Protein AF-A0A954YN14-F1 (afdb_monomer_lite)

Sequence (108 aa):
FQQIVSAAEYSDDAGQLVYRVVARGEVEKLPIEWRYYLIASPNGRRTALAFTVEGELAERLGNADRELVATVVLLEPELADEKTKPAREKDAVQKPTTGAKPGSILVK

Secondary structure (DSSP, 8-state):
--EEEEEEEEE-TTS-EEEEEEEEEEETTEEEEEEEEEEE-TTS-EEEEEEEEEHHHHHHHTTHHHHHHHT---PPP----TT------S---PPPP-----------

pLDDT: mean 80.81, std 23.49, range [34.0, 98.69]

Radius of gyration: 31.4 Å; chains: 1; bounding box: 54×92×52 Å

Foldseek 3Di:
DPDWPDWDWDAAPLRWIKIWTWDWDDDPNFIKIKIKIWTADPVGDIDIDIDIDGPVCVVVCPCVVVVVVNPDDDDDPPPPPPPPDPDPDPDDDDDDDDDDDDDDDDDD

Structure (mmCIF, N/CA/C/O backbone):
data_AF-A0A954YN14-F1
#
_entry.id   AF-A0A954YN14-F1
#
loop_
_atom_site.group_PDB
_atom_site.id
_atom_site.type_symbol
_atom_site.label_atom_id
_atom_site.label_alt_id
_atom_site.label_comp_id
_atom_site.label_asym_id
_atom_site.label_entity_id
_atom_site.label_seq_id
_atom_site.pdbx_PDB_ins_code
_atom_site.Cartn_x
_atom_site.Cartn_y
_atom_site.Cartn_z
_atom_site.occupancy
_atom_site.B_iso_or_equiv
_atom_site.auth_seq_id
_atom_site.auth_comp_id
_atom_site.auth_asym_id
_atom_site.auth_atom_id
_atom_site.pdbx_PDB_model_num
ATOM 1 N N . PHE A 1 1 ? 1.242 4.816 12.740 1.00 79.69 1 PHE A N 1
ATOM 2 C CA . PHE A 1 1 ? 0.868 3.387 12.732 1.00 79.69 1 PHE A CA 1
ATOM 3 C C . PHE A 1 1 ? 1.492 2.703 13.941 1.00 79.69 1 PHE A C 1
ATOM 5 O O . PHE A 1 1 ? 2.448 3.239 14.487 1.00 79.69 1 PHE A O 1
ATOM 12 N N . GLN A 1 2 ? 0.947 1.569 14.372 1.00 90.94 2 GLN A N 1
ATOM 13 C CA . GLN A 1 2 ? 1.444 0.808 15.525 1.00 90.94 2 GLN A CA 1
ATOM 14 C C . GLN A 1 2 ? 2.181 -0.462 15.087 1.00 90.94 2 GLN A C 1
ATOM 16 O O . GLN A 1 2 ? 3.204 -0.813 15.664 1.00 90.94 2 GLN A O 1
ATOM 21 N N . GLN A 1 3 ? 1.697 -1.123 14.032 1.00 96.44 3 GLN A N 1
ATOM 22 C CA . GLN A 1 3 ? 2.249 -2.387 13.555 1.00 96.44 3 GLN A CA 1
ATOM 23 C C . GLN A 1 3 ? 2.334 -2.413 12.028 1.00 96.44 3 GLN A C 1
ATOM 25 O O . GLN A 1 3 ? 1.416 -1.964 11.344 1.00 96.44 3 GLN A O 1
ATOM 30 N N . ILE A 1 4 ? 3.410 -2.998 11.497 1.00 97.69 4 ILE A N 1
ATOM 31 C CA . ILE A 1 4 ? 3.477 -3.446 10.102 1.00 97.69 4 ILE A CA 1
ATOM 32 C C . ILE A 1 4 ? 2.921 -4.869 10.041 1.00 97.69 4 ILE A C 1
ATOM 34 O O . ILE A 1 4 ? 3.395 -5.760 10.742 1.00 97.69 4 ILE A O 1
ATOM 38 N N . VAL A 1 5 ? 1.900 -5.067 9.215 1.00 96.75 5 VAL A N 1
ATOM 39 C CA . VAL A 1 5 ? 1.216 -6.354 9.033 1.00 96.75 5 VAL A CA 1
ATOM 40 C C . VAL A 1 5 ? 1.866 -7.157 7.915 1.00 96.75 5 VAL A C 1
ATOM 42 O O . VAL A 1 5 ? 2.023 -8.367 8.025 1.00 96.75 5 VAL A O 1
ATOM 45 N N . SER A 1 6 ? 2.253 -6.487 6.829 1.00 97.38 6 SER A N 1
ATOM 46 C CA . SER A 1 6 ? 2.927 -7.131 5.704 1.00 97.38 6 SER A CA 1
ATOM 47 C C . SER A 1 6 ? 3.784 -6.131 4.946 1.00 97.38 6 SER A C 1
ATOM 49 O O . SER A 1 6 ? 3.383 -4.975 4.799 1.00 97.38 6 SER A O 1
ATOM 51 N N . ALA A 1 7 ? 4.898 -6.601 4.399 1.00 98.25 7 ALA A N 1
ATOM 52 C CA . ALA A 1 7 ? 5.676 -5.894 3.395 1.00 98.25 7 ALA A CA 1
ATOM 53 C C . ALA A 1 7 ? 5.926 -6.836 2.212 1.00 98.25 7 ALA A C 1
ATOM 55 O O . ALA A 1 7 ? 6.110 -8.037 2.412 1.00 98.25 7 ALA A O 1
ATOM 56 N N . ALA A 1 8 ? 5.890 -6.304 0.997 1.00 97.94 8 ALA A N 1
ATOM 57 C CA . ALA A 1 8 ? 6.142 -7.053 -0.224 1.00 97.94 8 ALA A CA 1
ATOM 58 C C . ALA A 1 8 ? 6.870 -6.182 -1.248 1.00 97.94 8 ALA A C 1
ATOM 60 O O . ALA A 1 8 ? 6.707 -4.961 -1.266 1.00 97.94 8 ALA A O 1
ATOM 61 N N . GLU A 1 9 ? 7.626 -6.840 -2.115 1.00 98.19 9 GLU A N 1
ATOM 62 C CA . GLU A 1 9 ? 8.305 -6.260 -3.267 1.00 98.19 9 GLU A CA 1
ATOM 63 C C . GLU A 1 9 ? 8.010 -7.145 -4.478 1.00 98.19 9 GLU A C 1
ATOM 65 O O . GLU A 1 9 ? 8.044 -8.373 -4.364 1.00 98.19 9 GLU A O 1
ATOM 70 N N . TYR A 1 10 ? 7.667 -6.535 -5.609 1.00 97.88 10 TYR A N 1
ATOM 71 C CA . TYR A 1 10 ? 7.429 -7.236 -6.867 1.00 97.88 10 TYR A CA 1
ATOM 72 C C . TYR A 1 10 ? 7.598 -6.296 -8.060 1.00 97.88 10 TYR A C 1
ATOM 74 O O . TYR A 1 10 ? 7.446 -5.085 -7.924 1.00 97.88 10 TYR A O 1
ATOM 82 N N . SER A 1 11 ? 7.876 -6.858 -9.233 1.00 96.81 11 SER A N 1
ATOM 83 C CA . SER A 1 11 ? 7.757 -6.128 -10.496 1.00 96.81 11 SER A CA 1
ATOM 84 C C . SER A 1 11 ? 6.355 -6.309 -11.067 1.00 96.81 11 SE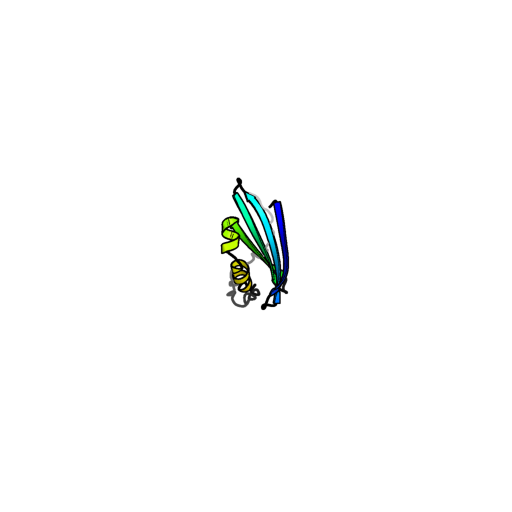R A C 1
ATOM 86 O O . SER A 1 11 ? 5.803 -7.408 -10.980 1.00 96.81 11 SER A O 1
ATOM 88 N N . ASP A 1 12 ? 5.782 -5.251 -11.632 1.00 94.94 12 ASP A N 1
ATOM 89 C CA . ASP A 1 12 ? 4.523 -5.334 -12.374 1.00 94.94 12 ASP A CA 1
ATOM 90 C C . ASP A 1 12 ? 4.741 -5.654 -13.865 1.00 94.94 12 ASP A C 1
ATOM 92 O O . ASP A 1 12 ? 5.873 -5.775 -14.345 1.00 94.94 12 ASP A O 1
ATOM 96 N N . ASP A 1 13 ? 3.639 -5.788 -14.604 1.00 93.12 13 ASP A N 1
ATOM 97 C CA . ASP A 1 13 ? 3.649 -6.109 -16.035 1.00 93.12 13 ASP A CA 1
ATOM 98 C C . ASP A 1 13 ? 4.244 -4.981 -16.900 1.00 93.12 13 ASP A C 1
ATOM 100 O O . ASP A 1 13 ? 4.670 -5.225 -18.030 1.00 93.12 13 ASP A O 1
ATOM 104 N N . ALA A 1 14 ? 4.315 -3.752 -16.374 1.00 92.19 14 ALA A N 1
ATOM 105 C CA . ALA A 1 14 ? 4.987 -2.620 -17.007 1.00 92.19 14 ALA A CA 1
ATOM 106 C C . ALA A 1 14 ? 6.501 -2.590 -16.704 1.00 92.19 14 ALA A C 1
ATOM 108 O O . ALA A 1 14 ? 7.210 -1.681 -17.145 1.00 92.19 14 ALA A O 1
ATOM 109 N N . GLY A 1 15 ? 7.018 -3.576 -15.962 1.00 93.81 15 GLY A N 1
ATOM 110 C CA . GLY A 1 15 ? 8.420 -3.656 -15.557 1.00 93.81 15 GLY A CA 1
ATOM 111 C C . GLY A 1 15 ? 8.802 -2.649 -14.469 1.00 93.81 15 GLY A C 1
ATOM 112 O O . GLY A 1 15 ? 9.991 -2.396 -14.261 1.00 93.81 15 GLY A O 1
ATOM 113 N N . GLN A 1 16 ? 7.823 -2.053 -13.784 1.00 96.25 16 GLN A N 1
ATOM 114 C CA . GLN A 1 16 ? 8.041 -1.123 -12.682 1.00 96.25 16 GLN A CA 1
ATOM 115 C C . GLN A 1 16 ? 8.224 -1.910 -11.382 1.00 96.25 16 GLN A C 1
ATOM 117 O O . GLN A 1 16 ? 7.544 -2.904 -11.134 1.00 96.25 16 GLN A O 1
ATOM 122 N N . LEU A 1 17 ? 9.142 -1.455 -10.531 1.00 97.62 17 LEU A N 1
ATOM 123 C CA . LEU A 1 17 ? 9.366 -2.046 -9.219 1.00 97.62 17 LEU A CA 1
ATOM 124 C C . LEU A 1 17 ? 8.362 -1.471 -8.219 1.00 97.62 17 LEU A C 1
ATOM 126 O O . LEU A 1 17 ? 8.297 -0.255 -8.024 1.00 97.62 17 LEU A O 1
ATOM 130 N N . VAL A 1 18 ? 7.594 -2.343 -7.576 1.00 98.38 18 VAL A N 1
ATOM 131 C CA . VAL A 1 18 ? 6.541 -1.985 -6.630 1.00 98.38 18 VAL A CA 1
ATOM 132 C C . VAL A 1 18 ? 6.889 -2.497 -5.240 1.00 98.38 18 VAL A C 1
ATOM 134 O O . VAL A 1 18 ? 7.045 -3.695 -5.013 1.00 98.38 18 VAL A O 1
ATOM 137 N N . TYR A 1 19 ? 6.930 -1.581 -4.280 1.00 98.50 19 TYR A N 1
ATOM 138 C CA . TYR A 1 19 ? 6.982 -1.892 -2.857 1.00 98.50 19 TYR A CA 1
ATOM 139 C C . TYR A 1 19 ? 5.613 -1.666 -2.246 1.00 98.50 19 TYR A C 1
ATOM 141 O O . TYR A 1 19 ? 5.026 -0.601 -2.432 1.00 98.50 19 TYR A O 1
ATOM 149 N N . ARG A 1 20 ? 5.130 -2.630 -1.467 1.00 98.38 20 ARG A N 1
ATOM 150 C CA . ARG A 1 20 ? 3.865 -2.538 -0.743 1.00 98.38 20 ARG A CA 1
ATOM 151 C C . ARG A 1 20 ? 4.090 -2.739 0.744 1.00 98.38 20 ARG A C 1
ATOM 153 O O . ARG A 1 20 ? 4.668 -3.742 1.149 1.00 98.38 20 ARG A O 1
ATOM 160 N N . VAL A 1 21 ? 3.549 -1.843 1.561 1.00 98.44 21 VAL A N 1
ATOM 161 C CA . VAL A 1 21 ? 3.534 -1.969 3.023 1.00 98.44 21 VAL A CA 1
ATOM 162 C C . VAL A 1 21 ? 2.105 -1.830 3.520 1.00 98.44 21 VAL A C 1
ATOM 164 O O . VAL A 1 21 ? 1.434 -0.848 3.222 1.00 98.44 21 VAL A O 1
ATOM 167 N N . VAL A 1 22 ? 1.647 -2.802 4.304 1.00 98.00 22 VAL A N 1
ATOM 168 C CA . VAL A 1 22 ? 0.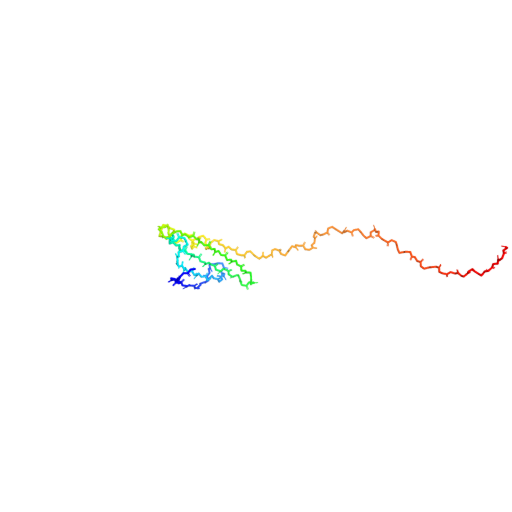388 -2.710 5.051 1.00 98.00 22 VAL A CA 1
ATOM 169 C C . VAL A 1 22 ? 0.719 -2.488 6.509 1.00 98.00 22 VAL A C 1
ATOM 171 O O . VAL A 1 22 ? 1.445 -3.281 7.110 1.00 98.00 22 VAL A O 1
ATOM 174 N N . ALA A 1 23 ? 0.169 -1.425 7.076 1.00 98.06 23 ALA A N 1
ATOM 175 C CA . ALA A 1 23 ? 0.328 -1.074 8.471 1.00 98.06 23 ALA A CA 1
ATOM 176 C C . ALA A 1 23 ? -1.038 -0.868 9.123 1.00 98.06 23 ALA A C 1
ATOM 178 O O . ALA A 1 23 ? -1.980 -0.410 8.485 1.00 98.06 23 ALA A O 1
ATOM 179 N N . ARG A 1 24 ? -1.137 -1.180 10.411 1.00 97.75 24 ARG A N 1
ATOM 180 C CA . ARG A 1 24 ? -2.334 -0.960 11.224 1.00 97.75 24 ARG A CA 1
ATOM 181 C C . ARG A 1 24 ? -2.015 -0.078 12.414 1.00 97.75 24 ARG A C 1
ATOM 183 O O . ARG A 1 24 ? -0.869 0.017 12.866 1.00 97.75 24 ARG A O 1
ATOM 190 N N . GLY A 1 25 ? -3.031 0.595 12.916 1.00 97.06 25 GLY A N 1
ATOM 191 C CA . GLY A 1 25 ? -2.960 1.387 14.131 1.00 97.06 25 GLY A CA 1
ATOM 192 C C . GLY A 1 25 ? -4.283 2.080 14.372 1.00 97.06 25 GLY A C 1
ATOM 193 O O . GLY A 1 25 ? -5.308 1.666 13.845 1.00 97.06 25 GLY A O 1
ATOM 194 N N . GLU A 1 26 ? -4.242 3.146 15.156 1.00 97.00 26 GLU A N 1
ATOM 195 C CA . GLU A 1 26 ? -5.442 3.862 15.564 1.00 97.00 26 GLU A CA 1
ATOM 196 C C . GLU A 1 26 ? -5.242 5.365 15.405 1.00 97.00 26 GLU A C 1
ATOM 198 O O . GLU A 1 26 ? -4.144 5.885 15.629 1.00 97.00 26 GLU A O 1
ATOM 203 N N . VAL A 1 27 ? -6.317 6.054 15.035 1.00 95.94 27 VAL A N 1
ATOM 204 C CA . VAL A 1 27 ? -6.421 7.515 15.022 1.00 95.94 27 VAL A CA 1
ATOM 205 C C . VAL A 1 27 ? -7.684 7.868 15.788 1.00 95.94 27 VAL A C 1
ATOM 207 O O . VAL A 1 27 ? -8.752 7.388 15.443 1.00 95.94 27 VAL A O 1
ATOM 210 N N . GLU A 1 28 ? -7.564 8.646 16.866 1.00 95.00 28 GLU A N 1
ATOM 211 C CA . GLU A 1 28 ? -8.710 9.016 17.717 1.00 95.00 28 GLU A CA 1
ATOM 212 C C . GLU A 1 28 ? -9.556 7.811 18.185 1.00 95.00 28 GLU A C 1
ATOM 214 O O . GLU A 1 28 ? -10.775 7.890 18.291 1.00 95.00 28 GLU A O 1
ATOM 219 N N . LYS A 1 29 ? -8.891 6.687 18.505 1.00 94.31 29 LYS A N 1
ATOM 220 C CA . LYS A 1 29 ? -9.496 5.387 18.875 1.00 94.31 29 LYS A CA 1
ATOM 221 C C . LYS A 1 29 ? -10.239 4.665 17.743 1.00 94.31 29 LYS A C 1
ATOM 223 O O . LYS A 1 29 ? -10.824 3.617 17.991 1.00 94.31 29 LYS A O 1
ATOM 228 N N . LEU A 1 30 ? -10.200 5.183 16.518 1.00 95.69 30 LEU A N 1
ATOM 229 C CA . LEU A 1 30 ? -10.695 4.491 15.336 1.00 95.69 30 LEU A CA 1
ATOM 230 C C . LEU A 1 30 ? -9.577 3.609 14.756 1.00 95.69 30 LEU A C 1
ATOM 232 O O . LEU A 1 30 ? -8.505 4.142 14.445 1.00 95.69 30 LEU A O 1
ATOM 236 N N . PRO A 1 31 ? -9.776 2.287 14.601 1.00 96.31 31 PRO A N 1
ATOM 237 C CA . PRO A 1 31 ? -8.809 1.421 13.939 1.00 96.31 31 PRO A CA 1
ATOM 238 C C . PRO A 1 31 ? -8.661 1.800 12.466 1.00 96.31 31 PRO A C 1
ATOM 240 O O . PRO A 1 31 ? -9.644 1.864 11.730 1.00 96.31 31 PRO A O 1
ATOM 243 N N . ILE A 1 32 ? -7.425 2.005 12.023 1.00 97.88 32 ILE A N 1
ATOM 244 C CA . ILE A 1 32 ? -7.081 2.358 10.647 1.00 97.88 32 ILE A CA 1
ATOM 245 C C . ILE A 1 32 ? -6.076 1.344 10.096 1.00 97.88 32 ILE A C 1
ATOM 247 O O . ILE A 1 32 ? -5.081 1.002 10.744 1.00 97.88 32 ILE A O 1
ATOM 251 N N . GLU A 1 33 ? -6.314 0.900 8.866 1.00 97.94 33 GLU A N 1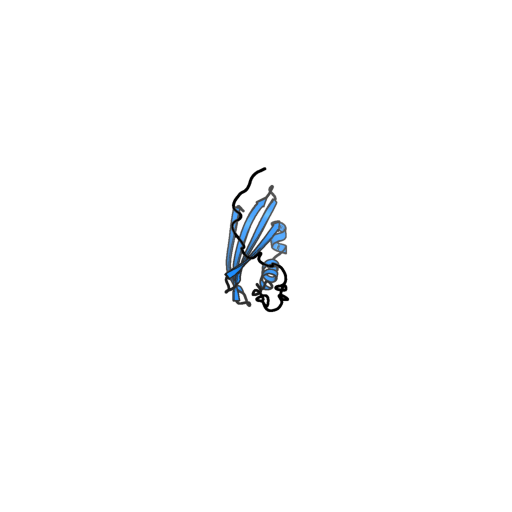
ATOM 252 C CA . GLU A 1 33 ? -5.343 0.206 8.031 1.00 97.94 33 GLU A CA 1
ATOM 253 C C . GLU A 1 33 ? -4.823 1.163 6.952 1.00 97.94 33 GLU A C 1
ATOM 255 O O . GLU A 1 33 ? -5.584 1.771 6.197 1.00 97.94 33 GLU A O 1
ATOM 260 N N . TRP A 1 34 ? -3.501 1.282 6.872 1.00 98.50 34 TRP A N 1
ATOM 261 C CA . TRP A 1 34 ? -2.810 1.981 5.801 1.00 98.50 34 TRP A CA 1
ATOM 262 C C . TRP A 1 34 ? -2.180 0.976 4.852 1.00 98.50 34 TRP A C 1
ATOM 264 O O . TRP A 1 34 ? -1.480 0.058 5.284 1.00 98.50 34 TRP A O 1
ATOM 274 N N . ARG A 1 35 ? -2.372 1.184 3.551 1.00 98.25 35 ARG A N 1
ATOM 275 C CA . ARG A 1 35 ? -1.682 0.435 2.500 1.00 98.25 35 ARG A CA 1
ATOM 276 C C . ARG A 1 35 ? -0.876 1.418 1.673 1.00 98.25 35 ARG A C 1
ATOM 278 O O . ARG A 1 35 ? -1.435 2.241 0.951 1.00 98.25 35 ARG A O 1
ATOM 285 N N . TYR A 1 36 ? 0.434 1.360 1.832 1.00 98.50 36 TYR A N 1
ATOM 286 C CA . TYR A 1 36 ? 1.374 2.204 1.120 1.00 98.50 36 TYR A CA 1
ATOM 287 C C . TYR A 1 36 ? 1.959 1.449 -0.054 1.00 98.50 36 TYR A C 1
ATOM 289 O O . TYR A 1 36 ? 2.343 0.286 0.076 1.00 98.50 36 TYR A O 1
ATOM 297 N N . TYR A 1 37 ? 2.072 2.155 -1.168 1.00 98.69 37 TYR A N 1
ATOM 298 C CA . TYR A 1 37 ? 2.761 1.700 -2.355 1.00 98.69 37 TYR A CA 1
ATOM 299 C C . TYR A 1 37 ? 3.824 2.712 -2.738 1.00 98.69 37 TYR A C 1
ATOM 301 O O . TYR A 1 37 ? 3.555 3.911 -2.741 1.00 98.69 37 TYR A O 1
ATOM 309 N N . LEU A 1 38 ? 5.006 2.226 -3.094 1.00 98.44 38 LEU A N 1
ATOM 310 C CA . LEU A 1 38 ? 6.004 2.983 -3.837 1.00 98.44 38 LEU A CA 1
ATOM 311 C C . LEU A 1 38 ? 6.214 2.266 -5.163 1.00 98.44 38 LEU A C 1
ATOM 313 O O . LEU A 1 38 ? 6.612 1.106 -5.173 1.00 98.44 38 LEU A O 1
ATOM 317 N N . ILE A 1 39 ? 5.954 2.964 -6.260 1.00 98.12 39 ILE A N 1
ATOM 318 C CA . ILE A 1 39 ? 6.149 2.462 -7.615 1.00 98.12 39 ILE A CA 1
ATOM 319 C C . ILE A 1 39 ? 7.343 3.206 -8.201 1.00 98.12 39 ILE A C 1
ATOM 321 O O . ILE A 1 39 ? 7.357 4.440 -8.198 1.00 98.12 39 ILE A O 1
ATOM 325 N N . ALA A 1 40 ? 8.336 2.472 -8.687 1.00 97.19 40 ALA A N 1
ATOM 326 C CA . ALA A 1 40 ? 9.554 3.005 -9.277 1.00 97.19 40 ALA A CA 1
ATOM 327 C C . ALA A 1 40 ? 9.722 2.487 -10.707 1.00 97.19 40 ALA A C 1
ATOM 329 O O . ALA A 1 40 ? 9.776 1.282 -10.938 1.00 97.19 40 ALA A O 1
ATOM 330 N N . SER A 1 41 ? 9.825 3.394 -11.674 1.00 94.50 41 SER A N 1
ATOM 331 C CA . SER A 1 41 ? 10.155 3.034 -13.051 1.00 94.50 41 SER A CA 1
ATOM 332 C C . SER A 1 41 ? 11.671 2.865 -13.225 1.00 94.50 41 SER A C 1
ATOM 334 O O . SER A 1 41 ? 12.451 3.483 -12.491 1.00 94.50 41 SER A O 1
ATOM 336 N N . PRO A 1 42 ? 12.123 2.100 -14.237 1.00 89.88 42 PRO A N 1
ATOM 337 C CA . PRO A 1 42 ? 13.552 1.890 -14.501 1.00 89.88 42 PRO A CA 1
ATOM 338 C C . PRO A 1 42 ? 14.354 3.180 -14.740 1.00 89.88 42 PRO A C 1
ATOM 340 O O . PRO A 1 42 ? 15.540 3.244 -14.432 1.00 89.88 42 PRO A O 1
ATOM 343 N N . ASN A 1 43 ? 13.708 4.235 -15.244 1.00 88.75 43 ASN A N 1
ATOM 344 C CA . ASN A 1 43 ? 14.317 5.554 -15.455 1.00 88.75 43 ASN A CA 1
ATOM 345 C C . ASN A 1 43 ? 14.400 6.418 -14.174 1.00 88.75 43 ASN A C 1
ATOM 347 O O . ASN A 1 43 ? 14.748 7.596 -14.240 1.00 88.75 43 ASN A O 1
AT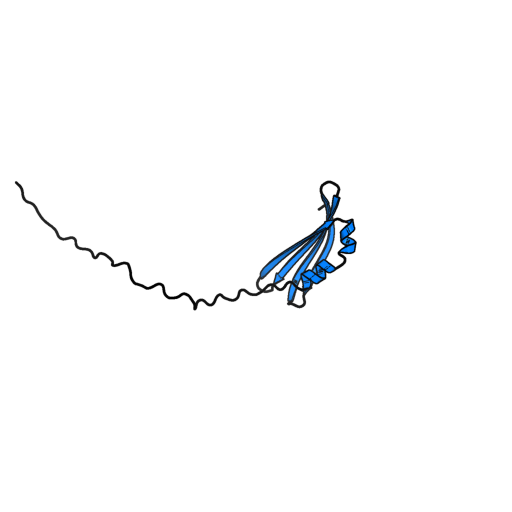OM 351 N N . GLY A 1 44 ? 14.062 5.858 -13.009 1.00 88.19 44 GLY A N 1
ATOM 352 C CA . GLY A 1 44 ? 14.195 6.509 -11.707 1.00 88.19 44 GLY A CA 1
ATOM 353 C C . GLY A 1 44 ? 13.023 7.406 -11.295 1.00 88.19 44 GLY A C 1
ATOM 354 O O . GLY A 1 44 ? 13.069 7.974 -10.197 1.00 88.19 44 GLY A O 1
ATOM 355 N N . ARG A 1 45 ? 11.955 7.534 -12.105 1.00 93.19 45 ARG A N 1
ATOM 356 C CA . ARG A 1 45 ? 10.718 8.187 -11.637 1.00 93.19 45 ARG A CA 1
ATOM 357 C C . ARG A 1 45 ? 10.067 7.316 -10.571 1.00 93.19 45 ARG A C 1
ATOM 359 O O . ARG A 1 45 ? 10.113 6.090 -10.615 1.00 93.19 45 ARG A O 1
ATOM 366 N N . ARG A 1 46 ? 9.467 7.972 -9.582 1.00 96.00 46 ARG A N 1
ATOM 367 C CA . ARG A 1 46 ? 8.804 7.303 -8.467 1.00 96.00 46 ARG A CA 1
ATOM 368 C C . ARG A 1 46 ? 7.498 8.001 -8.146 1.00 96.00 46 ARG A C 1
ATOM 370 O O . ARG A 1 46 ? 7.438 9.228 -8.182 1.00 96.00 46 ARG A O 1
ATOM 377 N N . THR A 1 47 ? 6.485 7.224 -7.796 1.00 97.44 47 THR A N 1
ATOM 378 C CA . THR A 1 47 ? 5.243 7.732 -7.213 1.00 97.44 47 THR A CA 1
ATOM 379 C C . THR A 1 47 ? 4.867 6.901 -6.000 1.00 97.44 47 THR A C 1
ATOM 381 O O . THR A 1 47 ? 5.187 5.713 -5.935 1.00 97.44 47 THR A O 1
ATOM 384 N N . ALA A 1 48 ? 4.203 7.529 -5.036 1.00 97.88 48 ALA A N 1
ATOM 385 C CA . ALA A 1 48 ? 3.689 6.852 -3.861 1.00 97.88 48 ALA A CA 1
ATOM 386 C C . ALA A 1 48 ? 2.166 6.975 -3.808 1.00 97.88 48 ALA A C 1
ATOM 388 O O . ALA A 1 48 ? 1.621 8.056 -4.028 1.00 97.88 48 ALA A O 1
ATOM 389 N N . LEU A 1 49 ? 1.492 5.869 -3.497 1.00 98.31 49 LEU A N 1
ATOM 390 C CA . LEU A 1 49 ? 0.055 5.835 -3.245 1.00 98.31 49 LEU A CA 1
ATOM 391 C C . LEU A 1 49 ? -0.175 5.416 -1.796 1.00 98.31 49 LEU A C 1
ATOM 393 O O . LEU A 1 49 ? 0.503 4.528 -1.277 1.00 98.31 49 LEU A O 1
ATOM 397 N N . ALA A 1 50 ? -1.139 6.056 -1.147 1.00 97.94 50 ALA A N 1
ATOM 398 C CA . ALA A 1 50 ? -1.540 5.739 0.213 1.00 97.94 50 ALA A CA 1
ATOM 399 C C . ALA A 1 50 ? -3.051 5.527 0.253 1.00 97.94 50 ALA A C 1
ATOM 401 O O . ALA A 1 50 ? -3.821 6.444 -0.027 1.00 97.94 50 ALA A O 1
ATOM 402 N N . PHE A 1 51 ? -3.462 4.321 0.628 1.00 98.06 51 PHE A N 1
ATOM 403 C CA . PHE A 1 51 ? -4.847 4.009 0.947 1.00 98.06 51 PHE A CA 1
ATOM 404 C C . PHE A 1 51 ? -4.998 4.056 2.461 1.00 98.06 51 PHE A C 1
ATOM 406 O O . PHE A 1 51 ? -4.294 3.338 3.171 1.00 98.06 51 PHE A O 1
ATOM 413 N N . THR A 1 52 ? -5.903 4.900 2.942 1.00 97.31 52 THR A N 1
ATOM 414 C CA . THR A 1 52 ? -6.274 4.985 4.356 1.00 97.31 52 THR A CA 1
ATOM 415 C C . THR A 1 52 ? -7.685 4.448 4.484 1.00 97.31 52 THR A C 1
ATOM 417 O O . THR A 1 52 ? -8.601 4.988 3.865 1.00 97.31 52 THR A O 1
ATOM 420 N N . VAL A 1 53 ? -7.850 3.375 5.247 1.00 96.94 53 VAL A N 1
ATOM 421 C CA . VAL A 1 53 ? -9.115 2.648 5.338 1.00 96.94 53 VAL A CA 1
ATOM 422 C C . VAL A 1 53 ? -9.426 2.403 6.802 1.00 96.94 53 VAL A C 1
ATOM 424 O O . VAL A 1 53 ? -8.555 1.990 7.564 1.00 96.94 53 VAL A O 1
ATOM 427 N N . GLU A 1 54 ? -10.667 2.641 7.203 1.00 96.56 54 GLU A N 1
ATOM 428 C CA . GLU A 1 54 ? -11.144 2.183 8.504 1.00 96.56 54 GLU A CA 1
ATOM 429 C C . GLU A 1 54 ? -11.055 0.653 8.585 1.00 96.56 54 GLU A C 1
ATOM 431 O O . GLU A 1 54 ? -11.335 -0.042 7.606 1.00 96.56 54 GLU A O 1
ATOM 436 N N . GLY A 1 55 ? -10.647 0.123 9.739 1.00 91.06 55 GLY A N 1
ATOM 437 C CA . GLY A 1 55 ? -10.341 -1.298 9.914 1.00 91.06 55 GLY A CA 1
ATOM 438 C C . GLY A 1 55 ? -11.478 -2.224 9.474 1.00 91.06 55 GLY A C 1
ATOM 439 O O . GLY A 1 55 ? -11.226 -3.198 8.769 1.00 91.06 55 GLY A O 1
ATOM 440 N N . GLU A 1 56 ? -12.727 -1.879 9.796 1.00 91.62 56 GLU A N 1
ATOM 441 C CA . GLU A 1 56 ? -13.912 -2.664 9.410 1.00 91.62 56 GLU A CA 1
ATOM 442 C C . GLU A 1 56 ? -14.171 -2.664 7.893 1.00 91.62 56 GLU A C 1
ATOM 444 O O . GLU A 1 56 ? -14.758 -3.596 7.342 1.00 91.62 56 GLU A O 1
ATOM 449 N N . LEU A 1 57 ? -13.708 -1.635 7.180 1.00 94.94 57 LEU A N 1
ATOM 450 C CA . LEU A 1 57 ? -13.851 -1.517 5.729 1.00 94.94 57 LEU A CA 1
ATOM 451 C C . LEU A 1 57 ? -12.661 -2.114 4.966 1.00 94.94 57 LEU A C 1
ATOM 453 O O . LEU A 1 57 ? -12.768 -2.349 3.761 1.00 94.94 57 LEU A O 1
ATOM 457 N N . ALA A 1 58 ? -11.546 -2.401 5.642 1.00 92.88 58 ALA A N 1
ATOM 458 C CA . ALA A 1 58 ? -10.347 -2.956 5.019 1.00 92.88 58 ALA A CA 1
ATOM 459 C C . ALA A 1 58 ? -10.587 -4.350 4.411 1.00 92.88 58 ALA A C 1
ATOM 461 O O . ALA A 1 58 ? -10.046 -4.657 3.345 1.00 92.88 58 ALA A O 1
ATOM 462 N N . GLU A 1 59 ? -11.434 -5.170 5.041 1.00 90.19 59 GLU A N 1
ATOM 463 C CA . GLU A 1 59 ? -11.845 -6.470 4.494 1.00 90.19 59 GLU A CA 1
ATOM 464 C C . GLU A 1 59 ? -12.694 -6.309 3.232 1.00 90.19 59 GLU A C 1
ATOM 466 O O . GLU A 1 59 ? -12.470 -7.004 2.242 1.00 90.19 59 GLU A O 1
ATOM 471 N N . ARG A 1 60 ? -13.613 -5.334 3.223 1.00 94.88 60 ARG A N 1
ATOM 472 C CA . ARG A 1 60 ? -14.449 -5.026 2.052 1.00 94.88 60 ARG A CA 1
ATOM 473 C C . ARG A 1 60 ? -13.636 -4.493 0.878 1.00 94.88 60 ARG A C 1
ATOM 475 O O . ARG A 1 60 ? -13.993 -4.765 -0.264 1.00 94.88 60 ARG A O 1
ATOM 482 N N . LEU A 1 61 ? -12.562 -3.746 1.145 1.00 95.62 61 LEU A N 1
ATOM 483 C CA . LEU A 1 61 ? -11.638 -3.299 0.102 1.00 95.62 61 LEU A CA 1
ATOM 484 C C . LEU A 1 61 ? -10.930 -4.487 -0.570 1.00 95.62 61 LEU A C 1
ATOM 486 O O . LEU A 1 61 ? -10.615 -4.419 -1.757 1.00 95.62 61 LEU A O 1
ATOM 490 N N . GLY A 1 62 ? -10.688 -5.578 0.166 1.00 94.00 62 GLY A N 1
ATOM 491 C CA . GLY A 1 62 ? -10.105 -6.802 -0.379 1.00 94.00 62 GLY A CA 1
ATOM 492 C C . GLY A 1 62 ? -8.773 -6.533 -1.079 1.00 94.00 62 GLY A C 1
ATOM 493 O O . GLY A 1 62 ? -7.832 -6.068 -0.439 1.00 94.00 62 GLY A O 1
ATOM 494 N N . ASN A 1 63 ? -8.712 -6.804 -2.386 1.00 95.25 63 ASN A N 1
ATOM 495 C CA . ASN A 1 63 ? -7.542 -6.561 -3.239 1.00 95.25 63 ASN A CA 1
ATOM 496 C C . ASN A 1 63 ? -7.724 -5.391 -4.224 1.00 95.25 63 ASN A C 1
ATOM 498 O O . ASN A 1 63 ? -6.880 -5.210 -5.100 1.00 95.25 63 ASN A O 1
ATOM 502 N N . ALA A 1 64 ? -8.786 -4.589 -4.102 1.00 97.50 64 ALA A N 1
ATOM 503 C CA . ALA A 1 64 ? -9.065 -3.514 -5.056 1.00 97.50 64 ALA A CA 1
ATOM 504 C C . ALA A 1 64 ? -7.954 -2.442 -5.098 1.00 97.50 64 ALA A C 1
ATOM 506 O O . ALA A 1 64 ? -7.713 -1.834 -6.137 1.00 97.50 64 ALA A O 1
ATOM 507 N N . ASP A 1 65 ? -7.217 -2.246 -3.996 1.00 97.38 65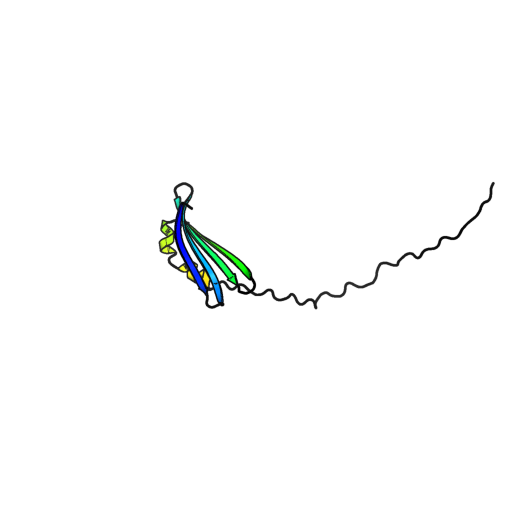 ASP A N 1
ATOM 508 C CA . ASP A 1 65 ? -6.000 -1.422 -3.965 1.00 97.38 65 ASP A CA 1
ATOM 509 C C . ASP A 1 65 ? -4.919 -1.954 -4.914 1.00 97.38 65 ASP A C 1
ATOM 511 O O . ASP A 1 65 ? -4.282 -1.178 -5.623 1.00 97.38 65 ASP A O 1
ATOM 515 N N . ARG A 1 66 ? -4.722 -3.278 -4.954 1.00 96.69 66 ARG A N 1
ATOM 516 C CA . ARG A 1 66 ? -3.747 -3.922 -5.845 1.00 96.69 66 ARG A CA 1
ATOM 517 C C . ARG A 1 66 ? -4.165 -3.801 -7.300 1.00 96.69 66 ARG A C 1
ATOM 519 O O . ARG A 1 66 ? -3.322 -3.487 -8.130 1.00 96.69 66 ARG A O 1
ATOM 526 N N . GLU A 1 67 ? -5.443 -4.025 -7.586 1.00 97.12 67 GLU A N 1
ATOM 527 C CA . GLU A 1 67 ? -5.993 -3.896 -8.938 1.00 97.12 67 GLU A CA 1
ATOM 528 C C . GLU A 1 67 ? -5.840 -2.466 -9.457 1.00 97.12 67 GLU A C 1
ATOM 530 O O . GLU A 1 67 ? -5.379 -2.271 -10.577 1.00 97.12 67 GLU A O 1
ATOM 535 N N . LEU A 1 68 ? -6.123 -1.460 -8.622 1.00 97.81 68 LEU A N 1
ATOM 536 C CA . LEU A 1 68 ? -5.910 -0.063 -8.991 1.00 97.81 68 LEU A CA 1
ATOM 537 C C . LEU A 1 68 ? -4.426 0.232 -9.238 1.00 97.81 68 LEU A C 1
ATOM 539 O O . LEU A 1 68 ? -4.083 0.821 -10.260 1.00 97.81 68 LEU A O 1
ATOM 543 N N . VAL A 1 69 ? -3.539 -0.196 -8.336 1.00 98.00 69 VAL A N 1
ATOM 544 C CA . VAL A 1 69 ? -2.089 0.018 -8.473 1.00 98.00 69 VAL A CA 1
ATOM 545 C C . VAL A 1 69 ? -1.531 -0.634 -9.738 1.00 98.00 69 VAL A C 1
ATOM 547 O O . VAL A 1 69 ? -0.688 -0.028 -10.388 1.00 98.00 69 VAL A O 1
ATOM 550 N N . ALA A 1 70 ? -2.031 -1.809 -10.130 1.00 96.44 70 ALA A N 1
ATOM 551 C CA . ALA A 1 70 ? -1.604 -2.500 -11.348 1.00 96.44 70 ALA A CA 1
ATOM 552 C C . ALA A 1 70 ? -1.897 -1.711 -12.640 1.00 96.44 70 ALA A C 1
ATOM 554 O O . ALA A 1 70 ? -1.295 -1.979 -13.674 1.00 96.44 70 ALA A O 1
ATOM 555 N N . THR A 1 71 ? -2.797 -0.722 -12.591 1.00 96.81 71 THR A N 1
ATOM 556 C CA . THR A 1 71 ? -3.083 0.172 -13.729 1.00 96.81 71 THR A CA 1
ATOM 557 C C . THR A 1 71 ? -2.174 1.403 -13.793 1.00 96.81 71 THR A C 1
ATOM 559 O O . THR A 1 71 ? -2.227 2.160 -14.765 1.00 96.81 71 THR A O 1
ATOM 562 N N . VAL A 1 72 ? -1.348 1.645 -12.769 1.00 96.50 72 VAL A N 1
ATOM 563 C CA . VAL A 1 72 ? -0.536 2.862 -12.664 1.00 96.50 72 VAL A CA 1
ATOM 564 C C . VAL A 1 72 ? 0.749 2.728 -13.473 1.00 96.50 72 VAL A C 1
ATOM 566 O O . VAL A 1 72 ? 1.735 2.151 -13.019 1.00 96.50 72 VAL A O 1
ATOM 569 N N . VAL A 1 73 ? 0.772 3.384 -14.632 1.00 94.31 73 VAL A N 1
ATOM 570 C CA . VAL A 1 73 ? 1.967 3.467 -15.477 1.00 94.31 73 VAL A CA 1
ATOM 571 C C . VAL A 1 73 ? 2.660 4.816 -15.312 1.00 94.31 73 VAL A C 1
ATOM 573 O O . VAL A 1 73 ? 2.060 5.880 -15.490 1.00 94.31 73 VAL A O 1
ATOM 576 N N . LEU A 1 74 ? 3.954 4.788 -14.986 1.00 93.81 74 LEU A N 1
ATOM 577 C CA . LEU A 1 74 ? 4.783 5.990 -14.940 1.00 93.81 74 LEU A CA 1
ATOM 578 C C . LEU A 1 74 ? 5.286 6.336 -16.342 1.00 93.81 74 LEU A C 1
ATOM 580 O O . LEU A 1 74 ? 6.254 5.755 -16.822 1.00 93.81 74 LEU A O 1
ATOM 584 N N . LEU A 1 75 ? 4.655 7.328 -16.970 1.00 89.56 75 LEU A N 1
ATOM 585 C CA . LEU A 1 75 ? 5.056 7.788 -18.300 1.00 89.56 75 LEU A CA 1
ATOM 586 C C . LEU A 1 75 ? 6.492 8.320 -18.311 1.00 89.56 75 LEU A C 1
ATOM 588 O O . LEU A 1 75 ? 6.950 8.969 -17.362 1.00 89.56 75 LEU A O 1
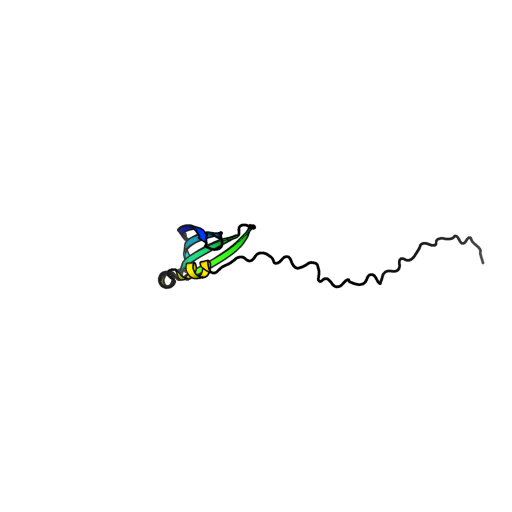ATOM 592 N N . GLU A 1 76 ? 7.193 8.085 -19.411 1.00 80.56 76 GLU A N 1
ATOM 593 C CA . GLU A 1 76 ? 8.419 8.814 -19.703 1.00 80.56 76 GLU A CA 1
ATOM 594 C C . GLU A 1 76 ? 8.071 10.285 -19.958 1.00 80.56 76 GLU A C 1
ATOM 596 O O . GLU A 1 76 ? 6.987 10.579 -20.473 1.00 80.56 76 GLU A O 1
ATOM 601 N N . PRO A 1 77 ? 8.933 11.238 -19.565 1.00 72.44 77 PRO A N 1
ATOM 602 C CA . PRO A 1 77 ? 8.767 12.590 -20.054 1.00 72.44 77 PRO A CA 1
ATOM 603 C C . PRO A 1 77 ? 8.842 12.531 -21.578 1.00 72.44 77 PRO A C 1
ATOM 605 O O . PRO A 1 77 ? 9.869 12.148 -22.137 1.00 72.44 77 PRO A O 1
ATOM 608 N N . GLU A 1 78 ? 7.760 12.922 -22.244 1.00 69.31 78 GLU A N 1
ATOM 609 C CA . GLU A 1 78 ? 7.854 13.363 -23.625 1.00 69.31 78 GLU A CA 1
ATOM 610 C C . GLU A 1 78 ? 8.858 14.513 -23.587 1.00 69.31 78 GLU A C 1
ATOM 612 O O . GLU A 1 78 ? 8.617 15.531 -22.929 1.00 69.31 78 GLU A O 1
ATOM 617 N N . LEU A 1 79 ? 10.055 14.285 -24.137 1.00 60.78 79 LEU A N 1
ATOM 618 C CA . LEU A 1 79 ? 11.046 15.334 -24.318 1.00 60.78 79 LEU A CA 1
ATOM 619 C C . LEU A 1 79 ? 10.298 16.432 -25.056 1.00 60.78 79 LEU A C 1
ATOM 621 O O . LEU A 1 79 ? 9.989 16.257 -26.229 1.00 60.78 79 LEU A O 1
ATOM 625 N N . ALA A 1 80 ? 9.912 17.494 -24.345 1.00 55.19 80 ALA A N 1
ATOM 626 C CA . ALA A 1 80 ? 9.220 18.611 -24.949 1.00 55.19 80 ALA A CA 1
ATOM 627 C C . ALA A 1 80 ? 10.066 19.017 -26.149 1.00 55.19 80 ALA A C 1
ATOM 629 O O . ALA A 1 80 ? 11.215 19.424 -25.964 1.00 55.19 80 ALA A O 1
ATOM 630 N N . ASP A 1 81 ? 9.536 18.801 -27.353 1.00 51.72 81 ASP A N 1
ATOM 631 C CA . ASP A 1 81 ? 10.234 19.093 -28.588 1.00 51.72 81 ASP A CA 1
ATOM 632 C C . ASP A 1 81 ? 10.719 20.540 -28.496 1.00 51.72 81 ASP A C 1
ATOM 634 O O . ASP A 1 81 ? 9.947 21.499 -28.590 1.00 51.72 81 ASP A O 1
ATOM 638 N N . GLU A 1 82 ? 12.028 20.716 -28.327 1.00 51.81 82 GLU A N 1
ATOM 639 C CA . GLU A 1 82 ? 12.692 22.018 -28.232 1.00 51.81 82 GLU A CA 1
ATOM 640 C C . GLU A 1 82 ? 12.606 22.800 -29.565 1.00 51.81 82 GLU A C 1
ATOM 642 O O . GLU A 1 82 ? 13.254 23.826 -29.760 1.00 51.81 82 GLU A O 1
ATOM 647 N N . LYS A 1 83 ? 11.788 22.326 -30.515 1.00 54.00 83 LYS A N 1
ATOM 648 C CA . LYS A 1 83 ? 11.576 22.882 -31.851 1.00 54.00 83 LYS A CA 1
ATOM 649 C C . LYS A 1 83 ? 10.300 23.703 -32.018 1.00 54.00 83 LYS A C 1
ATOM 651 O O . LYS A 1 83 ? 10.019 24.118 -33.136 1.00 54.00 83 LYS A O 1
ATOM 656 N N . THR A 1 84 ? 9.581 24.032 -30.945 1.00 51.00 84 THR A N 1
ATOM 657 C CA . THR A 1 84 ? 8.535 25.072 -31.015 1.00 51.00 84 THR A CA 1
ATOM 658 C C . THR A 1 84 ? 8.743 26.149 -29.958 1.00 51.00 84 THR A C 1
ATOM 660 O O . THR A 1 84 ? 7.897 26.417 -29.112 1.00 51.00 84 THR A O 1
ATOM 663 N N . LYS A 1 85 ? 9.891 26.824 -30.028 1.00 45.78 85 LYS A N 1
ATOM 664 C CA . LYS A 1 85 ? 10.005 28.199 -29.538 1.00 45.78 85 LYS A CA 1
ATOM 665 C C . LYS A 1 85 ? 10.026 29.088 -30.782 1.00 45.78 85 LYS A C 1
ATOM 667 O O . LYS A 1 85 ? 11.034 29.059 -31.490 1.00 45.78 85 LYS A O 1
ATOM 672 N N . PRO A 1 86 ? 8.956 29.837 -31.120 1.00 43.91 86 PRO A N 1
ATOM 673 C CA . PRO A 1 86 ? 9.083 30.829 -32.172 1.00 43.91 86 PRO A CA 1
ATOM 674 C C . PRO A 1 86 ? 10.174 31.800 -31.726 1.00 43.91 86 PRO A C 1
ATOM 676 O O . PRO A 1 86 ? 10.206 32.245 -30.573 1.00 43.91 86 PRO A O 1
ATOM 679 N N . ALA A 1 87 ? 11.126 32.026 -32.625 1.00 52.22 87 ALA A N 1
ATOM 680 C CA . ALA A 1 87 ? 12.237 32.929 -32.427 1.00 52.22 87 ALA A CA 1
ATOM 681 C C . ALA A 1 87 ? 11.702 34.267 -31.909 1.00 52.22 87 ALA A C 1
ATOM 683 O O . ALA A 1 87 ? 11.012 34.989 -32.624 1.00 52.22 87 ALA A O 1
ATOM 684 N N . ARG A 1 88 ? 12.027 34.600 -30.656 1.00 45.88 88 ARG A N 1
ATOM 685 C CA . ARG A 1 88 ? 11.917 35.972 -30.173 1.00 45.88 88 ARG A CA 1
ATOM 686 C C . ARG A 1 88 ? 13.030 36.758 -30.862 1.00 45.88 88 ARG A C 1
ATOM 688 O O . ARG A 1 88 ? 14.165 36.778 -30.400 1.00 45.88 88 ARG A O 1
ATOM 695 N N . GLU A 1 89 ? 12.691 37.206 -32.065 1.00 46.34 89 GLU A N 1
ATOM 696 C CA . GLU A 1 89 ? 13.068 38.456 -32.716 1.00 46.34 89 GLU A CA 1
ATOM 697 C C . GLU A 1 89 ? 14.255 39.175 -32.061 1.00 46.34 89 GLU A C 1
ATOM 699 O O . GLU A 1 89 ? 14.159 39.741 -30.970 1.00 46.34 89 GLU A O 1
ATOM 704 N N . LYS A 1 90 ? 15.401 39.133 -32.749 1.00 44.66 90 LYS A N 1
ATOM 705 C CA . LYS A 1 90 ? 16.627 39.860 -32.403 1.00 44.66 90 LYS A CA 1
ATOM 706 C C . LYS A 1 90 ? 16.540 41.341 -32.804 1.00 44.66 90 LYS A C 1
ATOM 708 O O . LYS A 1 90 ? 17.510 41.870 -33.329 1.00 44.66 90 LYS A O 1
ATOM 713 N N . ASP A 1 91 ? 15.436 42.018 -32.513 1.00 52.09 91 ASP A N 1
ATOM 714 C CA . ASP A 1 91 ? 15.287 43.449 -32.792 1.00 52.09 91 ASP A CA 1
ATOM 715 C C . ASP A 1 91 ? 14.860 44.198 -31.530 1.00 52.09 91 ASP A C 1
ATOM 717 O O . ASP A 1 91 ? 13.686 44.454 -31.303 1.00 52.09 91 ASP A O 1
ATOM 721 N N . ALA A 1 92 ? 15.842 44.499 -30.671 1.00 50.66 92 ALA A N 1
ATOM 722 C CA . ALA A 1 92 ? 15.938 45.736 -29.882 1.00 50.66 92 ALA A CA 1
ATOM 723 C C . ALA A 1 92 ? 16.969 45.573 -28.756 1.00 50.66 92 ALA A C 1
ATOM 725 O O . ALA A 1 92 ? 16.630 45.151 -27.660 1.00 50.66 92 ALA A O 1
ATOM 726 N N . VAL A 1 93 ? 18.225 45.937 -29.019 1.00 40.75 93 VAL A N 1
ATOM 727 C CA . VAL A 1 93 ? 18.989 46.901 -28.203 1.00 40.75 93 VAL A CA 1
ATOM 728 C C . VAL A 1 93 ? 20.133 47.388 -29.093 1.00 40.75 93 VAL A C 1
ATOM 730 O O . VAL A 1 93 ? 21.136 46.707 -29.302 1.00 40.75 93 VAL A O 1
ATOM 733 N N . GLN A 1 94 ? 19.960 48.585 -29.652 1.00 46.53 94 GLN A N 1
ATOM 734 C CA . GLN A 1 94 ? 21.063 49.364 -30.199 1.00 46.53 94 GLN A CA 1
ATOM 735 C C . GLN A 1 94 ? 22.031 49.695 -29.060 1.00 46.53 94 GLN A C 1
ATOM 737 O O . GLN A 1 94 ? 21.649 50.254 -28.034 1.00 46.53 94 GLN A O 1
ATOM 742 N N . LYS A 1 95 ? 23.297 49.332 -29.245 1.00 38.03 95 LYS A N 1
ATOM 743 C CA . LYS A 1 95 ? 24.409 49.703 -28.369 1.00 38.03 95 LYS A CA 1
ATOM 744 C C . LYS A 1 95 ? 24.754 51.178 -28.620 1.00 38.03 95 LYS A C 1
ATOM 746 O O . LYS A 1 95 ? 25.072 51.501 -29.764 1.00 38.03 95 LYS A O 1
ATOM 751 N N . PRO A 1 96 ? 24.756 52.079 -27.621 1.00 36.19 96 PRO A N 1
ATOM 752 C CA . PRO A 1 96 ? 25.384 53.375 -27.812 1.00 36.19 96 PRO A CA 1
ATOM 753 C C . PRO A 1 96 ? 26.908 53.200 -27.829 1.00 36.19 96 PRO A C 1
ATOM 755 O O . PRO A 1 96 ? 27.526 52.717 -26.878 1.00 36.19 96 PRO A O 1
ATOM 758 N N . THR A 1 97 ? 27.491 53.557 -28.970 1.00 38.41 97 THR A N 1
ATOM 759 C CA . THR A 1 97 ? 28.927 53.604 -29.241 1.00 38.41 97 THR A CA 1
ATOM 760 C C . THR A 1 97 ? 29.572 54.798 -28.533 1.00 38.41 97 THR A C 1
ATOM 762 O O . THR A 1 97 ? 29.054 55.910 -28.542 1.00 38.41 97 THR A O 1
ATOM 765 N N . THR A 1 98 ? 30.732 54.532 -27.939 1.00 39.50 98 THR A N 1
ATOM 766 C CA . THR A 1 98 ? 31.710 55.447 -27.341 1.00 39.50 98 THR A CA 1
ATOM 767 C C . THR A 1 98 ? 32.014 56.692 -28.185 1.00 39.50 98 THR A C 1
ATOM 769 O O . THR A 1 98 ? 32.252 56.588 -29.386 1.00 39.50 98 THR A O 1
ATOM 772 N N . GLY A 1 99 ? 32.143 57.852 -27.531 1.00 34.47 99 GLY A N 1
ATOM 773 C CA . GLY A 1 99 ? 32.669 59.072 -28.145 1.00 34.47 99 GLY A CA 1
ATOM 774 C C . GLY A 1 99 ? 33.098 60.119 -27.118 1.00 34.47 99 GLY A C 1
ATOM 775 O O . GLY A 1 99 ? 32.417 61.121 -26.938 1.00 34.47 99 GLY A O 1
ATOM 776 N N . ALA A 1 100 ? 34.229 59.901 -26.446 1.00 37.38 100 ALA A N 1
ATOM 777 C CA . ALA A 1 100 ? 34.941 60.973 -25.754 1.00 37.38 100 ALA A CA 1
ATOM 778 C C . ALA A 1 100 ? 35.803 61.740 -26.774 1.00 37.38 100 ALA A C 1
ATOM 780 O O . ALA A 1 100 ? 36.648 61.141 -27.442 1.00 37.38 100 ALA A O 1
ATOM 781 N N . LYS A 1 101 ? 35.619 63.062 -26.875 1.00 40.97 101 LYS A N 1
ATOM 782 C CA . LYS A 1 101 ? 36.618 63.994 -27.420 1.00 40.97 101 LYS A CA 1
ATOM 783 C C . LYS A 1 101 ? 36.659 65.282 -26.582 1.00 40.97 101 LYS A C 1
ATOM 785 O O . LYS A 1 101 ? 35.633 65.662 -26.022 1.00 40.97 101 LYS A O 1
ATOM 790 N N . PRO A 1 102 ? 37.840 65.914 -26.464 1.00 43.47 102 PRO A N 1
ATOM 791 C CA . PRO A 1 102 ? 38.141 66.910 -25.443 1.00 43.47 102 PRO A CA 1
ATOM 792 C C . PRO A 1 102 ? 37.722 68.315 -25.890 1.00 43.47 102 PRO A C 1
ATOM 794 O O . PRO A 1 102 ? 37.930 68.690 -27.041 1.00 43.47 102 PRO A O 1
ATOM 797 N N . GLY A 1 103 ? 37.174 69.104 -24.969 1.00 34.00 103 GLY A N 1
ATOM 798 C CA . GLY A 1 103 ? 36.946 70.536 -25.151 1.00 34.00 103 GLY A CA 1
ATOM 799 C C . GLY A 1 103 ? 37.665 71.313 -24.055 1.00 34.00 103 GLY A C 1
ATOM 800 O O . GLY A 1 103 ? 37.220 71.315 -22.910 1.00 34.00 103 GLY A O 1
ATOM 801 N N . SER A 1 104 ? 38.787 71.941 -24.397 1.00 39.72 104 SER A N 1
ATOM 802 C CA . SER A 1 104 ? 39.495 72.887 -23.532 1.00 39.72 104 SER A CA 1
ATOM 803 C C . SER A 1 104 ? 38.802 74.259 -23.545 1.00 39.72 104 SER A C 1
ATOM 805 O O . SER A 1 104 ? 38.562 74.791 -24.621 1.00 39.72 104 SER A O 1
ATOM 807 N N . ILE A 1 105 ? 38.524 74.789 -22.343 1.00 38.59 105 ILE A N 1
ATOM 808 C CA . ILE A 1 105 ? 38.687 76.179 -21.839 1.00 38.59 105 ILE A CA 1
ATOM 809 C C . ILE A 1 105 ? 38.242 77.353 -22.750 1.00 38.59 105 ILE A C 1
ATOM 811 O O . ILE A 1 105 ? 38.823 77.519 -23.814 1.00 38.59 105 ILE A O 1
ATOM 815 N N . LEU A 1 106 ? 37.363 78.261 -22.262 1.00 34.00 106 LEU A N 1
ATOM 816 C CA . LEU A 1 106 ? 37.676 79.697 -21.999 1.00 34.00 106 LEU A CA 1
ATOM 817 C C . LEU A 1 106 ? 36.473 80.545 -21.490 1.00 34.00 106 LEU A C 1
ATOM 819 O O . LEU A 1 106 ? 35.456 80.677 -22.159 1.00 34.00 106 LEU A O 1
ATOM 823 N N . VAL A 1 107 ? 36.677 81.125 -20.298 1.00 36.12 107 VAL A N 1
ATOM 824 C CA . VAL A 1 107 ? 36.303 82.442 -19.715 1.00 36.12 107 VAL A CA 1
ATOM 825 C C . VAL A 1 107 ? 35.259 83.339 -20.413 1.00 36.12 107 VAL A C 1
ATOM 827 O O . VAL A 1 107 ? 35.451 83.749 -21.557 1.00 36.12 107 VAL A O 1
ATOM 830 N N . LYS A 1 108 ? 34.286 83.818 -19.619 1.00 39.44 108 LYS A N 1
ATOM 831 C CA . LYS A 1 108 ? 33.952 85.247 -19.441 1.00 39.44 108 LYS A CA 1
ATOM 832 C C . LYS A 1 108 ? 33.378 85.494 -18.051 1.00 39.44 108 LYS A C 1
ATOM 834 O O . LYS A 1 108 ? 32.606 84.627 -17.592 1.00 39.44 108 LYS A O 1
#